Protein AF-A0AAW2TAS8-F1 (afdb_monomer)

Solvent-accessible surface area (backbone atoms only — not comparable to full-atom values): 3942 Å² total; per-residue (Å²): 111,63,85,94,59,61,66,66,64,50,48,55,58,50,49,62,4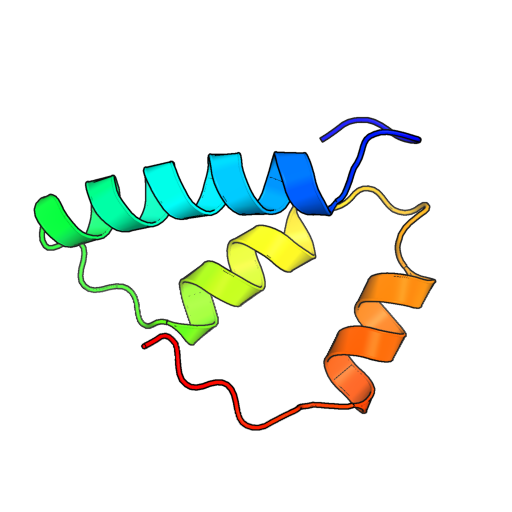9,50,55,52,43,53,76,67,64,70,76,75,54,72,64,58,56,51,48,57,52,62,72,48,53,47,77,93,43,48,67,56,52,52,52,53,66,74,60,62,66,86,79,76,88,129

Organism: NCBI:txid2727402

Foldseek 3Di:
DDPPDDLVVLLVVLVVVVVVCVVVVVPDDPVVSVVVSLVPDDPVCVVVSVVCVVVPDPDDPD

Secondary structure (DSSP, 8-state):
--TTS-HHHHHHHHHHHHHHHHHTT----HHHHHHHHHTTS-GGGHHHHHHHHHT-------

Sequence (62 aa):
MTEGSSVQSHGVKRLSLVEKLDNLKVGLNNDTYIDVIIQSLPPSYDLFIVNYNMNKLEKSIH

pLDDT: mean 85.3, std 11.33, range [50.09, 95.06]

Mean predicted aligned error: 5.58 Å

Radius of gyration: 12.29 Å; Cα contacts (8 Å, |Δi|>4): 18; chains: 1; bounding box: 30×18×28 Å

Structure (mmCIF, N/CA/C/O backbone):
data_AF-A0AAW2TAS8-F1
#
_entry.id   AF-A0AAW2TAS8-F1
#
loop_
_atom_site.group_PDB
_atom_site.id
_atom_site.type_symbol
_atom_site.label_atom_id
_at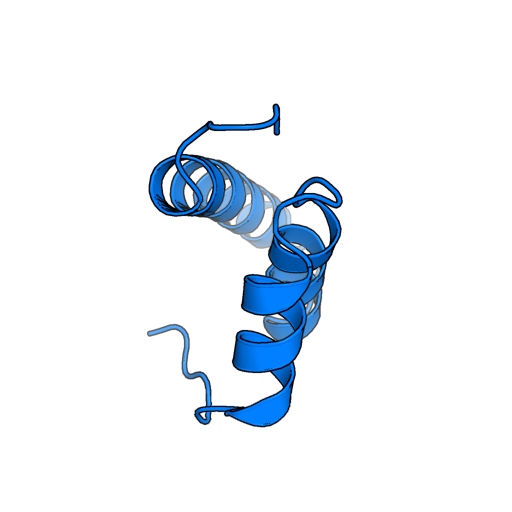om_site.label_alt_id
_atom_site.label_comp_id
_atom_site.label_asym_id
_atom_site.label_entity_id
_atom_site.label_seq_id
_atom_site.pdbx_PDB_ins_code
_atom_site.Cartn_x
_atom_site.Cartn_y
_atom_site.Cartn_z
_atom_site.occupancy
_atom_site.B_iso_or_equiv
_atom_site.auth_seq_id
_atom_site.auth_comp_id
_atom_site.auth_asym_id
_atom_site.auth_atom_id
_atom_site.pdbx_PDB_model_num
ATOM 1 N N . MET A 1 1 ? -3.145 -0.404 -12.060 1.00 86.50 1 MET A N 1
ATOM 2 C CA . MET A 1 1 ? -1.876 0.333 -12.235 1.00 86.50 1 MET A CA 1
ATOM 3 C C . MET A 1 1 ? -1.168 -0.256 -13.449 1.00 86.50 1 MET A C 1
ATOM 5 O O . MET A 1 1 ? -1.424 -1.416 -13.739 1.00 86.50 1 MET A O 1
ATOM 9 N N . THR A 1 2 ? -0.349 0.512 -14.167 1.00 91.06 2 THR A N 1
ATOM 10 C CA . THR A 1 2 ? 0.417 0.011 -15.327 1.00 91.06 2 THR A CA 1
ATOM 11 C C . THR A 1 2 ? 1.893 -0.092 -14.964 1.00 91.06 2 THR A C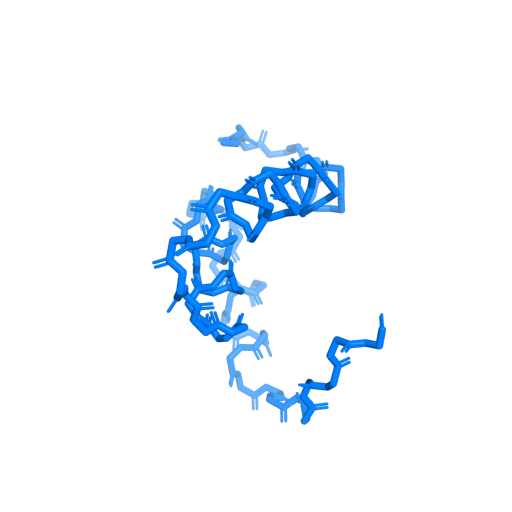 1
ATOM 13 O O . THR A 1 2 ? 2.365 0.655 -14.102 1.00 91.06 2 THR A O 1
ATOM 16 N N . GLU A 1 3 ? 2.616 -1.000 -15.612 1.00 92.06 3 GLU A N 1
ATOM 17 C CA . GLU A 1 3 ? 4.059 -1.152 -15.427 1.00 92.06 3 GLU A CA 1
ATOM 18 C C . GLU A 1 3 ? 4.819 0.165 -15.635 1.00 92.06 3 GLU A C 1
ATOM 20 O O . GLU A 1 3 ? 4.492 0.951 -16.525 1.00 92.06 3 GLU A O 1
ATOM 25 N N . GLY A 1 4 ? 5.804 0.430 -14.773 1.00 90.12 4 GLY A N 1
ATOM 26 C CA . GLY A 1 4 ? 6.622 1.649 -14.803 1.00 90.12 4 GLY A CA 1
ATOM 27 C C . GLY A 1 4 ? 5.958 2.908 -14.228 1.00 90.12 4 GLY A C 1
ATOM 28 O O . GLY A 1 4 ? 6.595 3.958 -14.158 1.00 90.12 4 GLY A O 1
ATOM 29 N N . SER A 1 5 ? 4.698 2.841 -13.787 1.00 92.75 5 SER A N 1
ATOM 30 C CA . SER A 1 5 ? 4.029 3.974 -13.132 1.00 92.75 5 SER A CA 1
ATOM 31 C C . SER A 1 5 ? 4.440 4.140 -11.658 1.00 92.75 5 SER A C 1
ATOM 33 O O . SER A 1 5 ? 4.990 3.241 -11.024 1.00 92.75 5 SER A O 1
ATOM 35 N N . SER A 1 6 ? 4.214 5.320 -11.079 1.00 92.88 6 SER A N 1
ATOM 36 C CA . SER A 1 6 ? 4.611 5.580 -9.689 1.00 92.88 6 SER A CA 1
ATOM 37 C C . SER A 1 6 ? 3.699 4.857 -8.690 1.00 92.88 6 SER A C 1
ATOM 39 O O . SER A 1 6 ? 2.490 5.092 -8.652 1.00 92.88 6 SER A O 1
ATOM 41 N N . VAL A 1 7 ? 4.294 4.032 -7.822 1.00 90.56 7 VAL A N 1
ATOM 42 C CA . VAL A 1 7 ? 3.598 3.384 -6.693 1.00 90.56 7 VAL A CA 1
ATOM 43 C C . VAL A 1 7 ? 3.018 4.428 -5.736 1.00 90.56 7 VAL A C 1
ATOM 45 O O . VAL A 1 7 ? 1.922 4.242 -5.218 1.00 90.56 7 VAL A O 1
ATOM 48 N N . GLN A 1 8 ? 3.709 5.557 -5.542 1.00 91.19 8 GLN A N 1
ATOM 49 C CA . GLN A 1 8 ? 3.247 6.649 -4.680 1.00 91.19 8 GLN A CA 1
ATOM 50 C C . GLN A 1 8 ? 1.962 7.286 -5.221 1.00 91.19 8 GLN A C 1
ATOM 52 O O . GLN A 1 8 ? 0.977 7.412 -4.496 1.00 91.19 8 GLN A O 1
ATOM 57 N N . SER A 1 9 ? 1.936 7.641 -6.511 1.00 92.56 9 SER A N 1
ATOM 58 C CA . SER A 1 9 ? 0.747 8.262 -7.112 1.00 92.56 9 SER A CA 1
ATOM 59 C C . SER A 1 9 ? -0.438 7.296 -7.160 1.00 92.56 9 SER A C 1
ATOM 61 O O . SER A 1 9 ? -1.586 7.706 -6.976 1.00 92.56 9 SER A O 1
ATOM 63 N N . HIS A 1 10 ? -0.166 6.005 -7.357 1.00 92.44 10 HIS A N 1
ATOM 64 C CA . HIS A 1 10 ? -1.169 4.955 -7.246 1.00 92.44 10 HIS A CA 1
ATOM 65 C C . HIS A 1 10 ? -1.698 4.825 -5.810 1.00 92.44 10 HIS A C 1
ATOM 67 O O . HIS A 1 10 ? -2.911 4.836 -5.614 1.00 92.44 10 HIS A O 1
ATOM 73 N N . GLY A 1 11 ? -0.816 4.802 -4.807 1.00 90.31 11 GLY A N 1
ATOM 74 C CA . GLY A 1 11 ? -1.174 4.752 -3.388 1.00 90.31 11 GLY A CA 1
ATOM 75 C C . GLY A 1 11 ? -2.096 5.896 -2.961 1.00 90.31 11 GLY A C 1
ATOM 76 O O . GLY A 1 11 ? -3.145 5.636 -2.380 1.00 90.31 11 GLY A O 1
ATOM 77 N N . VAL A 1 12 ? -1.782 7.141 -3.339 1.00 91.50 12 VAL A N 1
ATOM 78 C CA . VAL A 1 12 ? -2.631 8.316 -3.046 1.00 91.50 12 VAL A CA 1
ATOM 79 C C . VAL A 1 12 ? -4.019 8.184 -3.678 1.00 91.50 12 VAL A C 1
ATOM 81 O O . VAL A 1 12 ? -5.034 8.413 -3.020 1.00 91.50 12 VAL A O 1
ATOM 84 N N . LYS A 1 13 ? -4.097 7.763 -4.949 1.00 92.25 13 LYS A N 1
ATOM 85 C CA . LYS A 1 13 ? -5.389 7.534 -5.618 1.00 92.25 13 LYS A CA 1
ATOM 86 C C . LYS A 1 13 ? -6.213 6.478 -4.890 1.00 92.25 13 LYS A C 1
ATOM 88 O O . LYS A 1 13 ? -7.419 6.654 -4.726 1.00 92.25 13 LYS A O 1
ATOM 93 N N . ARG A 1 14 ? -5.578 5.391 -4.449 1.00 90.56 14 ARG A N 1
ATOM 94 C CA . ARG A 1 14 ? -6.263 4.335 -3.702 1.00 90.56 14 ARG A CA 1
ATOM 95 C C . ARG A 1 14 ? -6.709 4.821 -2.326 1.00 90.56 14 ARG A C 1
ATOM 97 O O . ARG A 1 14 ? -7.849 4.554 -1.980 1.00 90.56 14 ARG A O 1
ATOM 104 N N . LEU A 1 15 ? -5.899 5.600 -1.610 1.00 86.50 15 LEU A N 1
ATOM 105 C CA . LEU A 1 15 ? -6.278 6.188 -0.320 1.00 86.50 15 LEU A CA 1
ATOM 106 C C . LEU A 1 15 ? -7.546 7.052 -0.429 1.00 86.50 15 LEU A C 1
ATOM 108 O O . LEU A 1 15 ? -8.477 6.868 0.343 1.00 86.50 15 LEU A O 1
ATOM 112 N N . SER A 1 16 ? -7.669 7.881 -1.470 1.00 89.06 16 SER A N 1
ATOM 113 C CA . SER A 1 16 ? -8.900 8.665 -1.686 1.00 89.06 16 SER A CA 1
ATOM 114 C C . SER A 1 16 ? -10.155 7.808 -1.930 1.00 89.06 16 SER A C 1
ATOM 116 O O . SER A 1 16 ? -11.282 8.260 -1.728 1.00 89.06 16 SER A O 1
ATOM 118 N N . LEU A 1 17 ? -9.991 6.566 -2.405 1.00 87.75 17 LEU A N 1
ATOM 119 C CA . LEU A 1 17 ? -11.091 5.610 -2.539 1.00 87.75 17 LEU A CA 1
ATOM 120 C C . LEU A 1 17 ? -11.419 4.964 -1.189 1.00 87.75 17 LEU A C 1
ATOM 122 O O . LEU A 1 17 ? -12.593 4.787 -0.881 1.00 87.75 17 LEU A O 1
ATOM 126 N N . VAL A 1 18 ? -10.397 4.653 -0.391 1.00 85.94 18 VAL A N 1
ATOM 127 C CA . VAL A 1 18 ? -10.538 4.156 0.984 1.00 85.94 18 VAL A CA 1
ATOM 128 C C . VAL A 1 18 ? -11.349 5.132 1.831 1.00 85.94 18 VAL A C 1
ATOM 130 O O . VAL A 1 18 ? -12.347 4.735 2.420 1.00 85.94 18 VAL A O 1
ATOM 133 N N . GLU A 1 19 ? -11.007 6.418 1.797 1.00 87.19 19 GLU A N 1
ATOM 134 C CA . GLU A 1 19 ? -11.743 7.473 2.507 1.00 87.19 19 GLU A CA 1
ATOM 135 C C . GLU A 1 19 ? -13.222 7.526 2.091 1.00 87.19 19 GLU A C 1
ATOM 137 O O . GLU A 1 19 ? -14.111 7.731 2.915 1.00 87.19 19 GLU A O 1
ATOM 142 N N . LYS A 1 20 ? -13.530 7.304 0.807 1.00 89.94 20 LYS A N 1
ATOM 143 C CA . LYS A 1 20 ? -14.923 7.240 0.332 1.00 89.94 20 LYS A CA 1
ATOM 144 C C . LYS A 1 20 ? -15.656 6.009 0.861 1.00 89.94 20 LYS A C 1
ATOM 146 O O . LYS A 1 20 ? -16.827 6.117 1.205 1.00 89.94 20 LYS A O 1
ATOM 151 N N . LEU A 1 21 ? -14.995 4.854 0.915 1.00 88.25 21 LEU A N 1
ATOM 152 C CA . LEU A 1 21 ? -15.575 3.620 1.454 1.00 88.25 21 LEU A CA 1
ATOM 153 C C . LEU A 1 21 ? -15.804 3.721 2.967 1.00 88.25 21 LEU A C 1
ATOM 155 O O . LEU A 1 21 ? -16.828 3.251 3.464 1.00 88.25 21 LEU A O 1
ATOM 159 N N . ASP A 1 22 ? -14.903 4.390 3.680 1.00 86.00 22 ASP A N 1
ATOM 160 C CA . ASP A 1 22 ? -15.051 4.661 5.106 1.00 86.00 22 ASP A CA 1
ATOM 161 C C . ASP A 1 22 ? -16.237 5.598 5.388 1.00 86.00 22 ASP A C 1
ATOM 163 O O . ASP A 1 22 ? -17.109 5.284 6.198 1.00 86.00 22 ASP A O 1
ATOM 167 N N . ASN A 1 23 ? -16.382 6.671 4.600 1.00 89.62 23 ASN A N 1
ATOM 168 C CA . ASN A 1 23 ? -17.558 7.551 4.648 1.00 89.62 23 ASN A CA 1
ATOM 169 C C . ASN A 1 23 ? -18.883 6.810 4.384 1.00 89.62 23 ASN A C 1
ATOM 171 O O . ASN A 1 23 ? -19.928 7.179 4.921 1.00 89.62 23 ASN A O 1
ATOM 175 N N . LEU A 1 24 ? -18.848 5.751 3.571 1.00 92.69 24 LEU A N 1
ATOM 176 C CA . LEU A 1 24 ? -19.994 4.881 3.299 1.00 92.69 24 LEU A CA 1
ATOM 177 C C . LEU A 1 24 ? -20.223 3.815 4.385 1.00 92.69 24 LEU A C 1
ATOM 179 O O . LEU A 1 24 ? -21.142 3.008 4.253 1.00 92.69 24 LEU A O 1
ATOM 183 N N . LYS A 1 25 ? -19.423 3.813 5.460 1.00 88.06 25 LYS A N 1
ATOM 184 C CA . LYS A 1 25 ? -19.483 2.861 6.579 1.00 88.06 25 LYS A CA 1
ATOM 185 C C . LYS A 1 25 ? -19.396 1.401 6.128 1.00 88.06 25 LYS A C 1
ATOM 187 O O . LYS A 1 25 ? -20.026 0.528 6.720 1.00 88.06 25 LYS A O 1
ATOM 192 N N . VAL A 1 26 ? -18.597 1.130 5.091 1.00 85.19 26 VAL A N 1
ATOM 193 C CA . VAL A 1 26 ? -18.391 -0.231 4.555 1.00 85.19 26 VAL A CA 1
ATOM 194 C C . VAL A 1 26 ? -17.705 -1.143 5.587 1.00 85.19 26 VAL A C 1
ATOM 196 O O . VAL A 1 26 ? -17.832 -2.361 5.506 1.00 85.19 26 VAL A O 1
ATOM 199 N N . GLY A 1 27 ? -17.036 -0.570 6.596 1.00 83.00 27 GLY A N 1
ATOM 200 C CA . GLY A 1 27 ? -16.534 -1.315 7.755 1.00 83.00 27 GLY A CA 1
ATOM 201 C C . GLY A 1 27 ? -15.309 -2.182 7.457 1.00 83.00 27 GLY A C 1
ATOM 2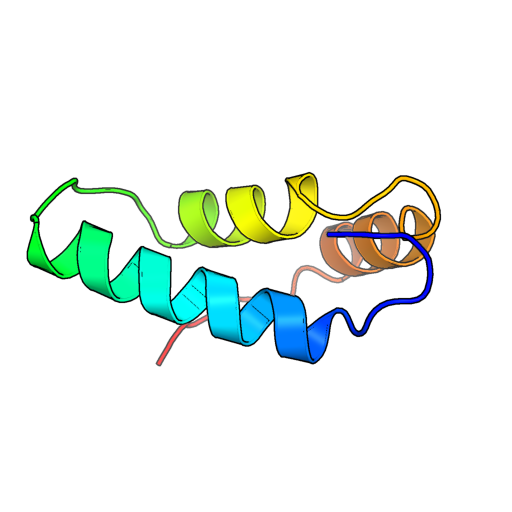02 O O . GLY A 1 27 ? -15.104 -3.201 8.114 1.00 83.00 27 GLY A O 1
ATOM 203 N N . LEU A 1 28 ? -14.503 -1.810 6.459 1.00 83.94 28 LEU A N 1
ATOM 204 C CA . LEU A 1 28 ? -13.244 -2.494 6.168 1.00 83.94 28 LEU A CA 1
ATOM 205 C C . LEU A 1 28 ? -12.169 -2.048 7.159 1.00 83.94 28 LEU A C 1
ATOM 207 O O . LEU A 1 28 ? -12.073 -0.870 7.497 1.00 83.94 28 LEU A O 1
ATOM 211 N N . ASN A 1 29 ? -11.343 -2.992 7.603 1.00 85.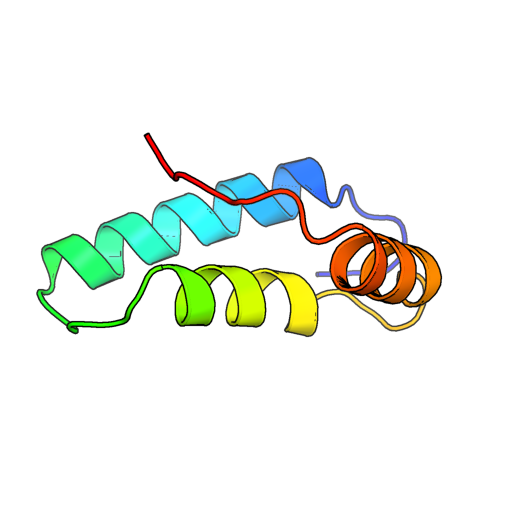19 29 ASN A N 1
ATOM 212 C CA . ASN A 1 29 ? -10.205 -2.669 8.454 1.00 85.19 29 ASN A CA 1
ATOM 213 C C . ASN A 1 29 ? -9.048 -2.066 7.629 1.00 85.19 29 ASN A C 1
ATOM 215 O O . ASN A 1 29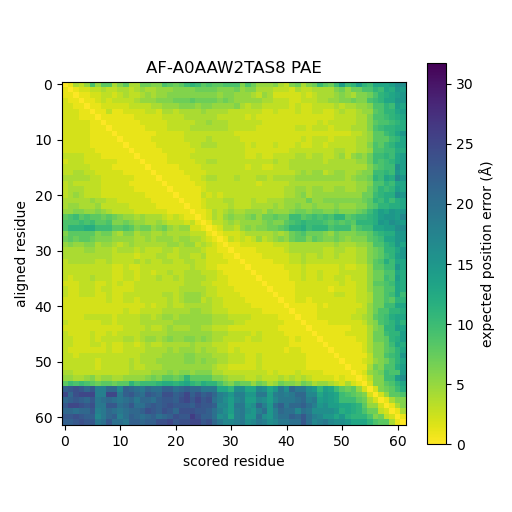 ? -8.946 -2.260 6.414 1.00 85.19 29 ASN A O 1
ATOM 219 N N . ASN A 1 30 ? -8.161 -1.339 8.310 1.00 81.75 30 ASN A N 1
ATOM 220 C CA . ASN A 1 30 ? -7.013 -0.664 7.695 1.00 81.75 30 ASN A CA 1
ATOM 221 C C . ASN A 1 30 ? -6.094 -1.628 6.931 1.00 81.75 30 ASN A C 1
ATOM 223 O O . ASN A 1 30 ? -5.602 -1.285 5.854 1.00 81.75 30 ASN A O 1
ATOM 227 N N . ASP A 1 31 ? -5.920 -2.847 7.440 1.00 85.44 31 ASP A N 1
ATOM 228 C CA . ASP A 1 31 ? -5.106 -3.878 6.796 1.00 85.44 31 ASP A CA 1
ATOM 229 C C . ASP A 1 31 ? -5.694 -4.299 5.447 1.00 85.44 31 ASP A C 1
ATOM 231 O O . ASP A 1 31 ? -4.968 -4.393 4.462 1.00 85.44 31 ASP A O 1
ATOM 235 N N . THR A 1 32 ? -7.019 -4.428 5.351 1.00 87.62 32 THR A N 1
ATOM 236 C CA . THR A 1 32 ? -7.708 -4.781 4.102 1.00 87.62 32 THR A CA 1
ATOM 237 C C . THR A 1 32 ? -7.476 -3.714 3.040 1.00 87.62 32 THR A C 1
ATOM 239 O O . THR A 1 32 ? -7.247 -4.023 1.873 1.00 87.62 32 THR A O 1
ATOM 242 N N . TYR A 1 33 ? -7.494 -2.439 3.424 1.00 84.31 33 TYR A N 1
ATOM 243 C CA . TYR A 1 33 ? -7.211 -1.350 2.495 1.00 84.31 33 TYR A CA 1
ATOM 244 C C . TYR A 1 33 ? -5.767 -1.360 2.003 1.00 84.31 33 TYR A C 1
ATOM 246 O O . TYR A 1 33 ? -5.515 -1.177 0.809 1.00 84.31 33 TYR A O 1
ATOM 254 N N . ILE A 1 34 ? -4.823 -1.601 2.907 1.00 87.00 34 ILE A N 1
ATOM 255 C CA . ILE A 1 34 ? -3.407 -1.731 2.578 1.00 87.00 34 ILE A CA 1
ATOM 256 C C . ILE A 1 34 ? -3.192 -2.915 1.629 1.00 87.00 34 ILE A C 1
ATOM 258 O O . ILE A 1 34 ? -2.555 -2.747 0.588 1.00 87.00 34 ILE A O 1
ATOM 262 N N . ASP A 1 35 ? -3.781 -4.069 1.926 1.00 88.12 35 ASP A N 1
ATOM 263 C CA . ASP A 1 35 ? -3.702 -5.268 1.094 1.00 88.12 35 ASP A CA 1
ATOM 264 C C . ASP A 1 35 ? -4.267 -5.016 -0.304 1.00 88.12 35 ASP A C 1
ATOM 266 O O . ASP A 1 35 ? -3.646 -5.368 -1.305 1.0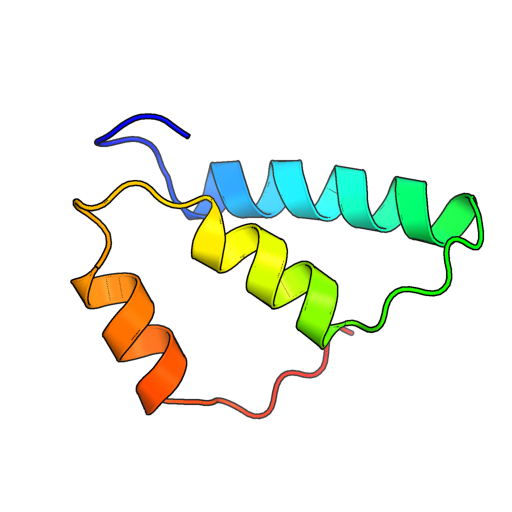0 88.12 35 ASP A O 1
ATOM 270 N N . VAL A 1 36 ? -5.395 -4.311 -0.397 1.00 87.69 36 VAL A N 1
ATOM 271 C CA . VAL A 1 36 ? -6.000 -3.904 -1.671 1.00 87.69 36 VAL A CA 1
ATOM 272 C C . VAL A 1 36 ? -5.073 -2.984 -2.476 1.00 87.69 36 VAL A C 1
ATOM 274 O O . VAL A 1 36 ? -5.097 -3.023 -3.710 1.00 87.69 36 VAL A O 1
ATOM 277 N N . ILE A 1 37 ? -4.254 -2.144 -1.839 1.00 88.81 37 ILE A N 1
ATOM 278 C CA . ILE A 1 37 ? -3.247 -1.327 -2.536 1.00 88.81 37 ILE A CA 1
ATOM 279 C C . ILE A 1 37 ? -2.103 -2.211 -3.029 1.00 88.81 37 ILE A C 1
ATOM 281 O O . ILE A 1 37 ? -1.787 -2.172 -4.219 1.00 88.81 37 ILE A O 1
ATOM 285 N N . ILE A 1 38 ? -1.531 -3.029 -2.147 1.00 90.00 38 ILE A N 1
ATOM 286 C CA . ILE A 1 38 ? -0.373 -3.882 -2.436 1.00 90.00 38 ILE A CA 1
ATOM 287 C C . ILE A 1 38 ? -0.687 -4.903 -3.537 1.00 90.00 38 ILE A C 1
ATOM 289 O O . ILE A 1 38 ? 0.075 -5.018 -4.492 1.00 90.00 38 ILE A O 1
ATOM 293 N N . GLN A 1 39 ? -1.846 -5.562 -3.484 1.00 89.06 39 GLN A N 1
ATOM 294 C CA . GLN A 1 39 ? -2.268 -6.559 -4.480 1.00 89.06 39 GLN A CA 1
ATOM 295 C C . GLN A 1 39 ? -2.650 -5.956 -5.839 1.00 89.06 39 GLN A C 1
ATOM 297 O O . GLN A 1 39 ? -2.821 -6.677 -6.817 1.00 89.06 39 GLN A O 1
ATOM 302 N N . SER A 1 40 ? -2.816 -4.634 -5.924 1.00 91.25 40 SER A N 1
ATOM 303 C CA . SER A 1 40 ? -3.136 -3.956 -7.188 1.00 91.25 40 SER A CA 1
ATOM 304 C C . SER A 1 40 ? -1.907 -3.498 -7.974 1.00 91.25 40 SER A C 1
ATOM 306 O O . SER A 1 40 ? -2.055 -2.894 -9.047 1.00 91.25 40 SER A O 1
ATOM 308 N N . LEU A 1 41 ? -0.714 -3.739 -7.425 1.00 93.44 41 LEU A N 1
ATOM 309 C CA . LEU A 1 41 ? 0.544 -3.487 -8.104 1.00 93.44 41 LEU A CA 1
ATOM 310 C C . LEU A 1 41 ? 0.784 -4.567 -9.174 1.00 93.44 41 LEU A 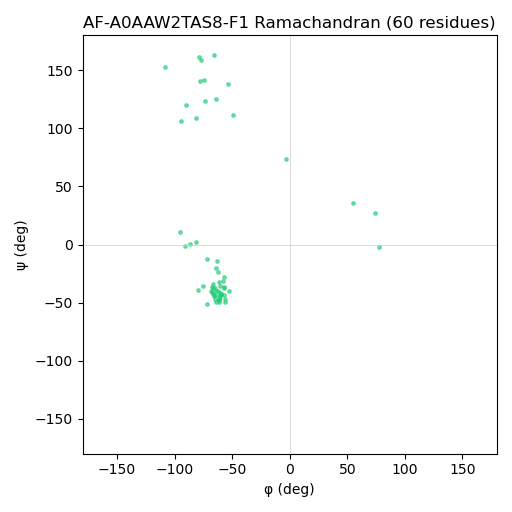C 1
ATOM 312 O O . LEU A 1 41 ? 0.460 -5.733 -8.950 1.00 93.44 41 LEU A O 1
ATOM 316 N N . PRO A 1 42 ? 1.324 -4.197 -10.342 1.00 94.81 42 PRO A N 1
ATOM 317 C CA . PRO A 1 42 ? 1.705 -5.166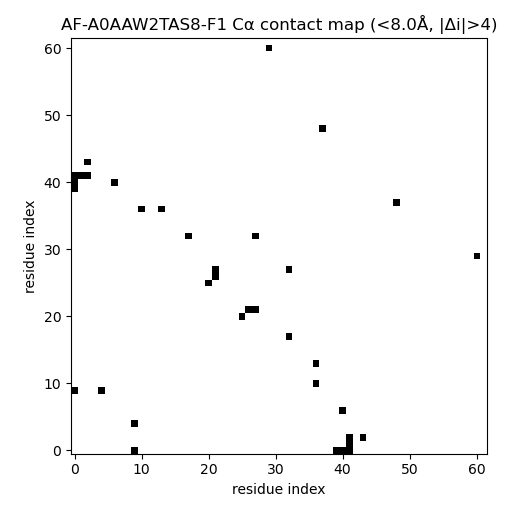 -11.361 1.00 94.81 42 PRO A CA 1
ATOM 318 C C . PRO A 1 42 ? 2.868 -6.083 -10.923 1.00 94.81 42 PRO A C 1
ATOM 320 O O . PRO A 1 42 ? 3.621 -5.708 -10.020 1.00 94.81 42 PRO A O 1
ATOM 323 N N . PRO A 1 43 ? 3.087 -7.222 -11.608 1.00 93.81 43 PRO A N 1
ATOM 324 C CA . PRO A 1 43 ? 4.158 -8.167 -11.278 1.00 93.81 43 PRO A CA 1
ATOM 325 C C . PRO A 1 43 ? 5.576 -7.578 -11.270 1.00 93.81 43 PRO A C 1
ATOM 327 O O . PRO A 1 43 ? 6.423 -8.043 -10.512 1.00 93.81 43 PRO A O 1
ATOM 330 N N . SER A 1 44 ? 5.880 -6.520 -12.042 1.00 95.06 44 SER A N 1
ATOM 331 C CA . SER A 1 44 ? 7.233 -5.927 -11.965 1.00 95.06 44 SER A CA 1
ATOM 332 C C . SER A 1 44 ? 7.577 -5.338 -10.585 1.00 95.06 44 SER A C 1
ATOM 334 O O . SER A 1 44 ? 8.748 -5.093 -10.291 1.00 95.06 44 SER A O 1
ATOM 336 N N . TYR A 1 45 ? 6.578 -5.153 -9.715 1.00 94.44 45 TYR A N 1
ATOM 337 C CA . TYR A 1 45 ? 6.736 -4.657 -8.350 1.00 94.44 45 TYR A CA 1
ATOM 338 C C . TYR A 1 45 ? 6.825 -5.780 -7.305 1.00 94.44 45 TYR A C 1
ATOM 340 O O . TYR A 1 45 ? 6.811 -5.483 -6.111 1.00 94.44 45 TYR A O 1
ATOM 348 N N . ASP A 1 46 ? 6.971 -7.049 -7.700 1.00 92.56 46 ASP A N 1
ATOM 349 C CA . ASP A 1 46 ? 7.061 -8.189 -6.773 1.00 92.56 46 ASP A CA 1
ATOM 350 C C . ASP A 1 46 ? 8.134 -7.996 -5.690 1.00 92.56 46 ASP A C 1
ATOM 352 O O . ASP A 1 46 ? 7.892 -8.266 -4.514 1.00 92.56 46 ASP A O 1
ATOM 356 N N . LEU A 1 47 ? 9.299 -7.435 -6.040 1.00 91.06 47 LEU A N 1
ATOM 357 C CA . LEU A 1 47 ? 10.351 -7.143 -5.059 1.00 91.06 47 LEU A CA 1
ATOM 358 C C . LEU A 1 47 ? 9.912 -6.088 -4.031 1.00 91.06 47 LEU A C 1
ATOM 360 O O . LEU A 1 47 ? 10.240 -6.202 -2.851 1.00 91.06 47 LEU A O 1
ATOM 364 N N . PHE A 1 48 ? 9.146 -5.080 -4.455 1.00 89.75 48 PHE A N 1
ATOM 365 C CA . PHE A 1 48 ? 8.558 -4.100 -3.544 1.00 89.75 48 PHE A CA 1
ATOM 366 C C . PHE A 1 48 ? 7.544 -4.767 -2.611 1.00 89.75 48 PHE A C 1
ATOM 368 O O . PHE A 1 48 ? 7.577 -4.503 -1.413 1.00 89.75 48 PHE A O 1
ATOM 375 N N . ILE A 1 49 ? 6.688 -5.651 -3.134 1.00 90.12 49 ILE A N 1
ATOM 376 C CA . ILE A 1 49 ? 5.687 -6.393 -2.353 1.00 90.12 49 ILE A CA 1
ATOM 377 C C . ILE A 1 49 ? 6.371 -7.284 -1.308 1.00 90.12 49 ILE A C 1
ATOM 379 O O . ILE A 1 49 ? 6.014 -7.244 -0.131 1.00 90.12 49 ILE A O 1
ATOM 383 N N . VAL A 1 50 ? 7.392 -8.048 -1.704 1.00 90.50 50 VAL A N 1
ATOM 384 C CA . VAL A 1 50 ? 8.169 -8.894 -0.787 1.00 90.50 50 VAL A CA 1
ATOM 385 C C . VAL A 1 50 ? 8.863 -8.041 0.272 1.00 90.50 50 VAL A C 1
ATOM 387 O O . VAL A 1 50 ? 8.737 -8.327 1.460 1.00 90.50 50 VAL A O 1
ATOM 390 N N . ASN A 1 51 ? 9.537 -6.957 -0.123 1.00 89.88 51 ASN A N 1
ATOM 391 C CA . ASN A 1 51 ? 10.198 -6.051 0.817 1.00 89.88 51 ASN A CA 1
ATOM 392 C C . ASN A 1 51 ? 9.201 -5.420 1.800 1.00 89.88 51 ASN A C 1
ATOM 394 O O . ASN A 1 51 ? 9.477 -5.318 2.993 1.00 89.88 51 ASN A O 1
ATOM 398 N N . TYR A 1 52 ? 8.034 -5.021 1.307 1.00 86.44 52 TYR A N 1
ATOM 399 C CA . TYR A 1 52 ? 6.953 -4.475 2.107 1.00 86.44 52 TYR A CA 1
ATOM 400 C C . TYR A 1 52 ? 6.446 -5.482 3.154 1.00 86.44 52 TYR A C 1
ATOM 402 O O . TYR A 1 52 ? 6.367 -5.159 4.340 1.00 86.44 52 TYR A O 1
ATOM 410 N N . ASN A 1 53 ? 6.166 -6.716 2.728 1.00 86.38 53 ASN A N 1
ATOM 411 C CA . ASN A 1 53 ? 5.658 -7.781 3.592 1.00 86.38 53 ASN A CA 1
ATOM 412 C C . ASN A 1 53 ? 6.683 -8.230 4.642 1.00 86.38 53 ASN A C 1
ATOM 414 O O . ASN A 1 53 ? 6.312 -8.522 5.776 1.00 86.38 53 ASN A O 1
ATOM 418 N N . MET A 1 54 ? 7.963 -8.281 4.271 1.00 87.25 54 MET A N 1
ATOM 419 C CA . MET A 1 54 ? 9.044 -8.730 5.153 1.00 87.25 54 MET A CA 1
ATOM 420 C C . MET A 1 54 ? 9.414 -7.690 6.208 1.00 87.25 54 MET A C 1
ATOM 422 O O . MET A 1 54 ? 9.734 -8.055 7.334 1.00 87.25 54 MET A O 1
ATOM 426 N N . ASN A 1 55 ? 9.358 -6.400 5.867 1.00 82.00 55 ASN A N 1
ATOM 427 C CA . ASN A 1 55 ? 9.772 -5.341 6.785 1.00 82.00 55 ASN A CA 1
ATOM 428 C C . ASN A 1 55 ? 8.674 -4.869 7.737 1.00 82.00 55 ASN A C 1
ATOM 430 O O . ASN A 1 55 ? 8.981 -3.958 8.495 1.00 82.00 55 ASN A O 1
ATOM 434 N N . LYS A 1 56 ? 7.449 -5.435 7.673 1.00 64.00 56 LYS A N 1
ATOM 435 C CA . LYS A 1 56 ? 6.253 -5.132 8.498 1.00 64.00 56 LYS A CA 1
ATOM 436 C C . LYS A 1 56 ? 6.514 -4.077 9.586 1.00 64.00 56 LYS A C 1
ATOM 438 O O . LYS A 1 56 ? 6.615 -4.379 10.771 1.00 64.00 56 LYS A O 1
ATOM 443 N N . LEU A 1 57 ? 6.641 -2.822 9.155 1.00 58.16 57 LEU A N 1
ATOM 444 C CA . LEU A 1 57 ? 6.618 -1.674 10.046 1.00 58.16 57 LEU A CA 1
ATOM 445 C C . LEU A 1 57 ? 5.219 -1.695 10.644 1.00 58.16 57 LEU A C 1
ATOM 447 O O . LEU A 1 57 ? 4.259 -1.759 9.878 1.00 58.16 57 LEU A O 1
ATOM 451 N N . GLU A 1 58 ? 5.088 -1.702 11.969 1.00 51.72 58 GLU A N 1
ATOM 452 C CA . GLU A 1 58 ? 3.792 -1.483 12.609 1.00 51.72 58 GLU A CA 1
ATOM 453 C C . GLU A 1 58 ? 3.158 -0.238 11.984 1.00 51.72 58 GLU A C 1
ATOM 455 O O . GLU A 1 58 ? 3.680 0.875 12.080 1.00 51.72 58 GLU A O 1
ATOM 460 N N . LYS A 1 59 ? 2.072 -0.441 11.239 1.00 57.72 59 LYS A N 1
ATOM 461 C CA . LYS A 1 59 ? 1.417 0.628 10.500 1.00 57.72 59 LYS A CA 1
ATOM 462 C C . LYS A 1 59 ? 0.295 1.205 11.340 1.00 57.72 59 LYS A C 1
ATOM 464 O O . LYS A 1 59 ? -0.773 0.617 11.442 1.00 57.72 59 LYS A O 1
ATOM 469 N N . SER A 1 60 ? 0.524 2.400 11.868 1.00 52.16 60 SER A N 1
ATOM 470 C CA . SER A 1 60 ? -0.552 3.316 12.235 1.00 52.16 60 SER A CA 1
ATOM 471 C C . SER A 1 60 ? -0.861 4.193 11.024 1.00 52.16 60 SER A C 1
ATOM 473 O O . SER A 1 60 ? 0.012 4.922 10.553 1.00 52.16 60 SER A O 1
ATOM 475 N N . ILE A 1 61 ? -2.095 4.136 10.524 1.00 51.28 61 ILE A N 1
ATOM 476 C CA . ILE A 1 61 ? -2.642 5.206 9.685 1.00 51.28 61 ILE A CA 1
ATOM 477 C C . ILE A 1 61 ? -3.109 6.276 10.680 1.00 51.28 61 ILE A C 1
ATOM 479 O O . ILE A 1 61 ? -4.012 6.001 11.468 1.00 51.28 61 ILE A O 1
ATOM 483 N N . HIS A 1 62 ? -2.398 7.405 10.746 1.00 50.09 62 HIS A N 1
ATOM 484 C CA . HIS A 1 62 ? -2.777 8.561 11.568 1.00 50.09 62 HIS A CA 1
ATOM 485 C C . HIS A 1 62 ? -3.798 9.425 10.835 1.00 50.09 62 HIS A C 1
ATOM 487 O O . HIS A 1 62 ? -3.625 9.589 9.605 1.00 50.09 62 HIS A O 1
#